Protein AF-A0AAV7G603-F1 (afdb_monomer_lite)

pLDDT: mean 79.42, std 12.42, range [39.72, 94.5]

Foldseek 3Di:
DADDDQPDAQQDDDPQWHKDFPVCVVVPQDPPGDPLVQQVLVQQLFTPQQFDPVQSVVSVVVQVLQVVLVHGPHPVVQLQQFDWAADPQQWIWTDHPVDTGITDRPPDDGDSGMGIDGCPSPGNRGGGHRDDDPDGHYDDVVVVCVSSVHDDVVVVPD

Structure (mmCIF, N/CA/C/O backbone):
data_AF-A0AAV7G603-F1
#
_entry.id   AF-A0AAV7G603-F1
#
loop_
_atom_site.group_PDB
_atom_site.id
_atom_site.type_symbol
_atom_site.label_atom_id
_atom_site.label_alt_id
_atom_site.label_comp_id
_atom_site.label_asym_id
_atom_site.label_entity_id
_atom_site.label_seq_id
_atom_site.pdbx_PDB_ins_code
_atom_site.Cartn_x
_atom_site.Cartn_y
_atom_site.Cartn_z
_atom_site.occupancy
_atom_site.B_iso_or_equiv
_atom_site.auth_seq_id
_atom_site.auth_comp_id
_atom_site.auth_asym_id
_atom_site.auth_atom_id
_atom_site.pdbx_PDB_model_num
ATOM 1 N N . MET A 1 1 ? -1.518 -10.638 -15.901 1.00 88.00 1 MET A N 1
ATOM 2 C CA . MET A 1 1 ? -0.239 -10.475 -15.167 1.00 88.00 1 MET A CA 1
ATOM 3 C C . MET A 1 1 ? 0.905 -10.755 -16.135 1.00 88.00 1 MET A C 1
ATOM 5 O O . MET A 1 1 ? 0.761 -11.657 -16.948 1.00 88.00 1 MET A O 1
ATOM 9 N N . LYS A 1 2 ? 1.995 -9.983 -16.088 1.00 91.94 2 LYS A N 1
ATOM 10 C CA . LYS A 1 2 ? 3.155 -10.075 -16.989 1.00 91.94 2 LYS A CA 1
ATOM 11 C C . LYS A 1 2 ? 4.444 -10.246 -16.178 1.00 91.94 2 LYS A C 1
ATOM 13 O O . LYS A 1 2 ? 4.621 -9.590 -15.153 1.00 91.94 2 LYS A O 1
ATOM 18 N N . VAL A 1 3 ? 5.330 -11.125 -16.643 1.00 91.06 3 VAL A N 1
ATOM 19 C CA . VAL A 1 3 ? 6.651 -11.370 -16.039 1.00 91.06 3 VAL A CA 1
ATOM 20 C C . VAL A 1 3 ? 7.636 -10.285 -16.507 1.00 91.06 3 VAL A C 1
ATOM 22 O O . VAL A 1 3 ? 7.655 -9.991 -17.706 1.00 91.06 3 VAL A O 1
ATOM 25 N N . PRO A 1 4 ? 8.418 -9.664 -15.604 1.00 90.69 4 PRO A N 1
ATOM 26 C CA . PRO A 1 4 ? 9.408 -8.655 -15.972 1.00 90.69 4 PRO A CA 1
ATOM 27 C C . PRO A 1 4 ? 10.635 -9.264 -16.661 1.00 90.69 4 PRO A C 1
ATOM 29 O O . PRO A 1 4 ? 10.998 -10.418 -16.425 1.00 90.69 4 PRO A O 1
ATOM 32 N N . ALA A 1 5 ? 11.318 -8.467 -17.480 1.00 88.75 5 ALA A N 1
ATOM 33 C CA . ALA A 1 5 ? 12.645 -8.799 -17.983 1.00 88.75 5 ALA A CA 1
ATOM 34 C C . ALA A 1 5 ? 13.704 -8.658 -16.875 1.00 88.75 5 ALA A C 1
ATOM 36 O O . ALA A 1 5 ? 13.524 -7.937 -15.896 1.00 88.75 5 ALA A O 1
ATOM 37 N N . ARG A 1 6 ? 14.871 -9.296 -17.042 1.00 83.44 6 ARG A N 1
ATOM 38 C CA . ARG A 1 6 ? 15.975 -9.219 -16.057 1.00 83.44 6 ARG A CA 1
ATOM 39 C C . ARG A 1 6 ? 16.476 -7.790 -15.804 1.00 83.44 6 ARG A C 1
ATOM 41 O O . ARG A 1 6 ? 17.010 -7.497 -14.736 1.00 83.44 6 ARG A O 1
ATOM 48 N N . THR A 1 7 ? 16.343 -6.912 -16.791 1.00 85.38 7 THR A N 1
ATOM 49 C CA . THR A 1 7 ? 16.759 -5.505 -16.721 1.00 85.38 7 THR A CA 1
ATOM 50 C C . THR A 1 7 ? 15.719 -4.603 -16.071 1.00 85.38 7 THR A C 1
ATOM 52 O O . THR A 1 7 ? 16.051 -3.478 -15.698 1.00 85.38 7 THR A O 1
ATOM 55 N N . ASP A 1 8 ? 14.489 -5.084 -15.906 1.00 86.38 8 ASP A N 1
ATOM 56 C CA . ASP A 1 8 ? 13.393 -4.281 -15.390 1.00 86.38 8 ASP A CA 1
ATOM 57 C C . ASP A 1 8 ? 13.587 -3.952 -13.907 1.00 86.38 8 ASP A C 1
ATOM 59 O O . ASP A 1 8 ? 14.384 -4.553 -13.172 1.00 86.38 8 ASP A O 1
ATOM 63 N N . ARG A 1 9 ? 12.855 -2.936 -13.455 1.00 82.81 9 ARG A N 1
ATOM 64 C CA . ARG A 1 9 ? 12.883 -2.456 -12.075 1.00 82.81 9 ARG A CA 1
ATOM 65 C C . ARG A 1 9 ? 11.462 -2.269 -11.577 1.00 82.81 9 ARG A C 1
ATOM 67 O O . ARG A 1 9 ? 10.610 -1.740 -12.287 1.00 82.81 9 ARG A O 1
ATOM 74 N N . ALA A 1 10 ? 11.230 -2.644 -10.323 1.00 84.00 10 ALA A N 1
ATOM 75 C CA . ALA A 1 10 ? 9.895 -2.604 -9.742 1.00 84.00 10 ALA A CA 1
ATOM 76 C C . ALA A 1 10 ? 9.314 -1.178 -9.616 1.00 84.00 10 ALA A C 1
ATOM 78 O O . ALA A 1 10 ? 8.096 -1.026 -9.606 1.00 84.00 10 ALA A O 1
ATOM 79 N N . CYS A 1 11 ? 10.152 -0.134 -9.565 1.00 81.44 11 CYS A N 1
ATOM 80 C CA . CYS A 1 11 ? 9.714 1.270 -9.572 1.00 81.44 11 CYS A CA 1
ATOM 81 C C . CYS A 1 11 ? 9.192 1.793 -10.900 1.00 81.44 11 CYS A C 1
ATOM 83 O O . CYS A 1 11 ? 8.534 2.834 -10.916 1.00 81.44 11 CYS A O 1
ATOM 85 N N . PHE A 1 12 ? 9.529 1.121 -11.995 1.00 84.81 12 PHE A N 1
ATOM 86 C CA . PHE A 1 12 ? 9.246 1.592 -13.340 1.00 84.81 12 PHE A CA 1
ATOM 87 C C . PHE A 1 12 ? 8.382 0.557 -14.060 1.00 84.81 12 PHE A C 1
ATOM 89 O O . PHE A 1 12 ? 8.875 -0.128 -14.959 1.00 84.81 12 PHE A O 1
ATOM 96 N N . PRO A 1 13 ? 7.110 0.379 -13.652 1.00 88.44 13 PRO A N 1
ATOM 97 C CA . PRO A 1 13 ? 6.210 -0.435 -14.442 1.00 88.44 13 PRO A CA 1
ATOM 98 C C . PRO A 1 13 ? 5.931 0.224 -15.801 1.00 88.44 13 PRO A C 1
ATOM 100 O O . PRO A 1 13 ? 6.002 1.453 -15.923 1.00 88.44 13 PRO A O 1
ATOM 103 N N . PRO A 1 14 ? 5.612 -0.579 -16.831 1.00 90.62 14 PRO A N 1
ATOM 104 C CA . PRO A 1 14 ? 5.071 -0.067 -18.082 1.00 90.62 14 PRO A CA 1
ATOM 105 C C . PRO A 1 14 ? 3.784 0.748 -17.849 1.00 90.62 14 PRO A C 1
ATOM 107 O O . PRO A 1 14 ? 3.071 0.473 -16.882 1.00 90.62 14 PRO A O 1
ATOM 110 N N . PRO A 1 15 ? 3.440 1.695 -18.742 1.00 91.25 15 PRO A N 1
ATOM 111 C CA . PRO A 1 15 ? 2.187 2.446 -18.648 1.00 91.25 15 PRO A CA 1
ATOM 112 C C . PRO A 1 15 ? 0.965 1.524 -18.570 1.00 91.25 15 PRO A C 1
ATOM 114 O O . PRO A 1 15 ? 0.889 0.544 -19.316 1.00 91.25 15 PRO A O 1
ATOM 117 N N . GLY A 1 16 ? 0.019 1.827 -17.680 1.00 93.19 16 GLY A N 1
ATOM 118 C CA . GLY A 1 16 ? -1.170 1.004 -17.440 1.00 93.19 16 GLY A CA 1
ATOM 119 C C . GLY A 1 16 ? -0.928 -0.213 -16.544 1.00 93.19 16 GLY A C 1
ATOM 120 O O . GLY A 1 16 ? -1.821 -1.049 -16.400 1.00 93.19 16 GLY A O 1
ATOM 121 N N . TYR A 1 17 ? 0.256 -0.341 -15.936 1.00 93.12 17 TYR A N 1
ATOM 122 C CA . TYR A 1 17 ? 0.587 -1.435 -15.024 1.00 93.12 17 TYR A CA 1
ATOM 123 C C . TYR A 1 17 ? 1.037 -0.928 -13.654 1.00 93.12 17 TYR A C 1
ATOM 125 O O . TYR A 1 17 ? 1.670 0.115 -13.510 1.00 93.12 17 TYR A O 1
ATOM 133 N N . VAL A 1 18 ? 0.775 -1.744 -12.637 1.00 92.44 18 VAL A N 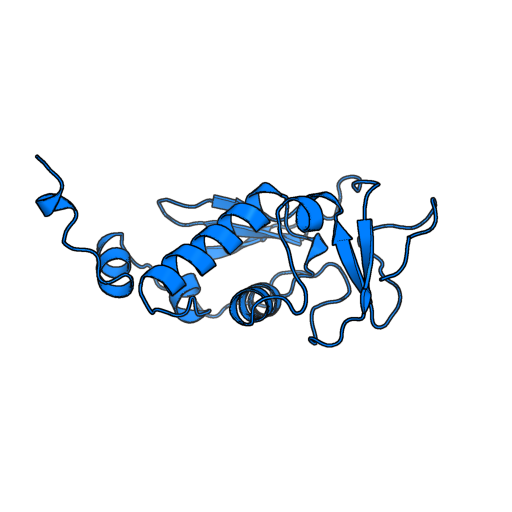1
ATOM 134 C CA . VAL A 1 18 ? 1.384 -1.644 -11.310 1.00 92.44 18 VAL A CA 1
ATOM 135 C C . VAL A 1 18 ? 2.310 -2.823 -11.066 1.00 92.44 18 VAL A C 1
ATOM 137 O O . VAL A 1 18 ? 2.096 -3.934 -11.561 1.00 92.44 18 VAL A O 1
ATOM 140 N N . THR A 1 19 ? 3.337 -2.592 -10.257 1.00 91.75 19 THR A N 1
ATOM 141 C CA . THR A 1 19 ? 4.230 -3.660 -9.813 1.00 91.75 19 THR A CA 1
ATOM 142 C C . THR A 1 19 ? 3.704 -4.326 -8.546 1.00 91.75 19 THR A C 1
ATOM 144 O O . THR A 1 19 ? 3.338 -3.648 -7.584 1.00 91.75 19 THR A O 1
ATOM 147 N N . VAL A 1 20 ? 3.745 -5.660 -8.512 1.00 90.88 20 VAL A N 1
ATOM 148 C CA . VAL A 1 20 ? 3.402 -6.473 -7.340 1.00 90.88 20 VAL A CA 1
ATOM 149 C C . VAL A 1 20 ? 4.501 -7.482 -7.062 1.00 90.88 20 VAL A C 1
ATOM 151 O O . VAL A 1 20 ? 4.932 -8.202 -7.957 1.00 90.88 20 VAL A O 1
ATOM 154 N N . TYR A 1 21 ? 4.959 -7.560 -5.815 1.00 89.12 21 TYR A N 1
ATOM 155 C CA . TYR A 1 21 ? 5.976 -8.534 -5.437 1.00 89.12 21 TYR A CA 1
ATOM 156 C C . TYR A 1 21 ? 5.399 -9.938 -5.271 1.00 89.12 21 TYR A C 1
ATOM 158 O O . TYR A 1 21 ? 4.312 -10.115 -4.717 1.00 89.12 21 TYR A O 1
ATOM 166 N N . GLU A 1 22 ? 6.187 -10.946 -5.643 1.00 89.19 22 GLU A N 1
ATOM 167 C CA . GLU A 1 22 ? 5.838 -12.359 -5.474 1.00 89.19 22 GLU A CA 1
ATOM 168 C C . GLU A 1 22 ? 5.456 -12.684 -4.023 1.00 89.19 22 GLU A C 1
ATOM 170 O O . GLU A 1 22 ? 4.454 -13.352 -3.774 1.00 89.19 22 GLU A O 1
ATOM 175 N N . PHE A 1 23 ? 6.204 -12.152 -3.048 1.00 85.44 23 PHE A N 1
ATOM 176 C CA . PHE A 1 23 ? 5.911 -12.383 -1.633 1.00 85.44 23 PHE A CA 1
ATOM 177 C C . PHE A 1 23 ? 4.516 -11.878 -1.238 1.00 85.44 23 PHE A C 1
ATOM 179 O O . PHE A 1 23 ? 3.896 -12.464 -0.360 1.00 85.44 23 PHE A O 1
ATOM 186 N N . SER A 1 24 ? 4.011 -10.807 -1.865 1.00 86.06 24 SER A N 1
ATOM 187 C CA . SER A 1 24 ? 2.683 -10.263 -1.546 1.00 86.06 24 SER A CA 1
ATOM 188 C C . SER A 1 24 ? 1.594 -11.215 -2.034 1.00 86.06 24 SER A C 1
ATOM 190 O O . SER A 1 24 ? 0.635 -11.473 -1.316 1.00 86.06 24 SER A O 1
ATOM 192 N N . LEU A 1 25 ? 1.784 -11.808 -3.216 1.00 87.88 25 LEU A N 1
ATOM 193 C CA . LEU A 1 25 ? 0.880 -12.820 -3.771 1.00 87.88 25 LEU A CA 1
ATOM 194 C C . LEU A 1 25 ? 0.869 -14.094 -2.918 1.00 87.88 25 LEU A C 1
ATOM 196 O O . LEU A 1 25 ? -0.203 -14.616 -2.597 1.00 87.88 25 LEU A O 1
ATOM 200 N N . ARG A 1 26 ? 2.061 -14.561 -2.512 1.00 87.00 26 ARG A N 1
ATOM 201 C CA . ARG A 1 26 ? 2.228 -15.715 -1.613 1.00 87.00 26 ARG A CA 1
ATOM 202 C C . ARG A 1 26 ? 1.611 -15.463 -0.237 1.00 87.00 26 ARG A C 1
ATOM 204 O O . ARG A 1 26 ? 1.005 -16.368 0.319 1.00 87.00 26 ARG A O 1
ATOM 211 N N . ALA A 1 27 ? 1.700 -14.233 0.269 1.00 82.62 27 ALA A N 1
ATOM 212 C CA . ALA A 1 27 ? 1.069 -13.809 1.518 1.00 82.62 27 ALA A CA 1
ATOM 213 C C . ALA A 1 27 ? -0.456 -13.617 1.412 1.00 82.62 27 ALA A C 1
ATOM 215 O O . ALA A 1 27 ? -1.088 -13.231 2.390 1.00 82.62 27 ALA A O 1
ATOM 216 N N . GLY A 1 28 ? -1.061 -13.877 0.248 1.00 84.62 28 GLY A N 1
ATOM 217 C CA . GLY A 1 28 ? -2.512 -13.857 0.097 1.00 84.62 28 GLY A CA 1
ATOM 218 C C . GLY A 1 28 ? -3.084 -12.584 -0.518 1.00 84.62 28 GLY A C 1
ATOM 219 O O . GLY A 1 28 ? -4.303 -12.463 -0.555 1.00 84.62 28 GLY A O 1
ATOM 220 N N . LEU A 1 29 ? -2.271 -11.660 -1.046 1.00 87.06 29 LEU A N 1
ATOM 221 C CA . LEU A 1 29 ? -2.804 -10.547 -1.837 1.00 87.06 29 LEU A CA 1
ATOM 222 C C . LEU A 1 29 ? -3.605 -11.107 -3.024 1.00 87.06 29 LEU A C 1
ATOM 224 O O . LEU A 1 29 ? -3.126 -11.979 -3.761 1.00 87.06 29 LEU A O 1
ATOM 228 N N . ARG A 1 30 ? -4.838 -10.628 -3.185 1.00 88.25 30 ARG A N 1
ATOM 229 C CA . ARG A 1 30 ? -5.756 -11.002 -4.267 1.00 88.25 30 ARG A CA 1
ATOM 230 C C . ARG A 1 30 ? -6.152 -9.770 -5.071 1.00 88.25 30 ARG A C 1
ATOM 232 O O . ARG A 1 30 ? -5.989 -8.645 -4.604 1.00 88.25 30 ARG A O 1
ATOM 239 N N . PHE A 1 31 ? -6.631 -10.018 -6.287 1.00 89.19 31 PHE A N 1
ATOM 240 C CA . PHE A 1 31 ? -7.105 -8.989 -7.204 1.00 89.19 31 PHE A CA 1
ATOM 241 C C . PHE A 1 31 ? -8.604 -9.177 -7.483 1.00 89.19 31 PHE A C 1
ATOM 243 O O . PHE A 1 31 ? -9.022 -10.327 -7.641 1.00 89.19 31 PHE A O 1
ATOM 250 N N . PRO A 1 32 ? -9.388 -8.087 -7.574 1.00 90.50 32 PRO A N 1
ATOM 251 C CA . PRO A 1 32 ? -8.972 -6.705 -7.307 1.00 90.50 32 PRO A CA 1
ATOM 252 C C . PRO A 1 32 ? -8.531 -6.516 -5.838 1.00 90.50 32 PRO A C 1
ATOM 254 O O . PRO A 1 32 ? -8.991 -7.266 -4.972 1.00 90.50 32 PRO A O 1
ATOM 257 N N . PRO A 1 33 ? -7.604 -5.583 -5.538 1.00 91.06 33 PRO A N 1
ATOM 258 C CA . PRO A 1 33 ? -7.281 -5.245 -4.156 1.00 91.06 33 PRO A CA 1
ATOM 259 C C . PRO A 1 33 ? -8.543 -4.760 -3.429 1.00 91.06 33 PRO A C 1
ATOM 261 O O . PRO A 1 33 ? -9.478 -4.273 -4.066 1.00 91.06 33 PRO A O 1
ATOM 264 N N . SER A 1 34 ? -8.585 -4.877 -2.101 1.00 91.06 34 SER A N 1
ATOM 265 C CA . SER A 1 34 ? -9.714 -4.331 -1.343 1.00 91.06 34 SER A CA 1
ATOM 266 C C . SER A 1 34 ? -9.825 -2.817 -1.535 1.00 91.06 34 SER A C 1
ATOM 268 O O . SER A 1 34 ? -8.804 -2.136 -1.654 1.00 91.06 34 SER A O 1
ATOM 270 N N . SER A 1 35 ? -11.049 -2.282 -1.521 1.00 91.19 35 SER A N 1
ATOM 271 C CA . SER A 1 35 ? -11.294 -0.836 -1.619 1.00 91.19 35 SER A CA 1
ATOM 272 C C . SER A 1 35 ? -10.523 -0.062 -0.550 1.00 91.19 35 SER A C 1
ATOM 274 O O . SER A 1 35 ? -9.889 0.933 -0.862 1.00 91.19 35 SER A O 1
ATOM 276 N N . GLU A 1 36 ? -10.440 -0.590 0.672 1.00 92.12 36 GLU A N 1
ATOM 277 C CA . GLU A 1 36 ? -9.675 0.014 1.766 1.00 92.12 36 GLU A CA 1
ATOM 278 C C . GLU A 1 36 ? -8.175 0.064 1.454 1.00 92.12 36 GLU A C 1
ATOM 280 O O . GLU A 1 36 ? -7.509 1.049 1.754 1.00 92.12 36 GLU A O 1
ATOM 285 N N . LEU A 1 37 ? -7.617 -0.976 0.820 1.00 91.19 37 LEU A N 1
ATOM 286 C CA . LEU A 1 37 ? -6.209 -0.958 0.426 1.00 91.19 37 LEU A CA 1
ATOM 287 C C . LEU A 1 37 ? -5.973 0.069 -0.690 1.00 91.19 37 LEU A C 1
ATOM 289 O O . LEU A 1 37 ? -4.970 0.782 -0.656 1.00 91.19 37 LEU A O 1
ATOM 293 N N . ILE A 1 38 ? -6.894 0.167 -1.653 1.00 91.06 38 ILE A N 1
ATOM 294 C CA . ILE A 1 38 ? -6.844 1.169 -2.726 1.00 91.06 38 ILE A CA 1
ATOM 295 C C . ILE A 1 38 ? -6.901 2.582 -2.137 1.00 91.06 38 ILE A C 1
ATOM 297 O O . ILE A 1 38 ? -6.062 3.415 -2.486 1.00 91.06 38 ILE A O 1
ATOM 301 N N . ASP A 1 39 ? -7.816 2.833 -1.204 1.00 88.50 39 ASP A N 1
ATOM 302 C CA . ASP A 1 39 ? -7.976 4.125 -0.536 1.00 88.50 39 ASP A CA 1
ATOM 303 C C . ASP A 1 39 ? -6.718 4.506 0.244 1.00 88.50 39 ASP A C 1
ATOM 305 O O . ASP A 1 39 ? -6.242 5.635 0.137 1.00 88.50 39 ASP A O 1
ATOM 309 N N . ILE A 1 40 ? -6.114 3.560 0.969 1.00 87.06 40 ILE A N 1
ATOM 310 C CA . ILE A 1 40 ? -4.875 3.786 1.726 1.00 87.06 40 ILE A CA 1
ATOM 311 C C . ILE A 1 40 ? -3.710 4.130 0.802 1.00 87.06 40 ILE A C 1
ATOM 313 O O . ILE A 1 40 ? -2.975 5.083 1.067 1.00 87.06 40 ILE A O 1
ATOM 317 N N . LEU A 1 41 ? -3.528 3.374 -0.281 1.00 87.69 41 LEU A N 1
ATOM 318 C CA . LEU A 1 41 ? -2.470 3.631 -1.262 1.00 87.69 41 LEU A CA 1
ATOM 319 C C . LEU A 1 41 ? -2.670 4.986 -1.951 1.00 87.69 41 LEU A C 1
ATOM 321 O O . LEU A 1 41 ? -1.709 5.738 -2.127 1.00 87.69 41 LEU A O 1
ATOM 325 N N . THR A 1 42 ? -3.919 5.323 -2.274 1.00 86.25 42 THR A N 1
ATOM 326 C CA . THR A 1 42 ? -4.303 6.598 -2.893 1.00 86.25 42 THR A CA 1
ATOM 327 C C . THR A 1 42 ? -4.069 7.775 -1.952 1.00 86.25 42 THR A C 1
ATOM 329 O O . THR A 1 42 ? -3.452 8.761 -2.361 1.00 86.25 42 THR A O 1
ATOM 332 N N . LEU A 1 43 ? -4.485 7.648 -0.689 1.00 81.06 43 LEU A N 1
ATOM 333 C CA . LEU A 1 43 ? -4.252 8.620 0.380 1.00 81.06 43 LEU A CA 1
ATOM 334 C C . LEU A 1 43 ? -2.756 8.861 0.581 1.00 81.06 43 LEU A C 1
ATOM 336 O O . LEU A 1 43 ? -2.300 9.997 0.664 1.00 81.06 43 LEU A O 1
ATOM 340 N N . CYS A 1 44 ? -1.982 7.779 0.617 1.00 78.69 44 CYS A N 1
ATOM 341 C CA . CYS A 1 44 ? -0.537 7.849 0.746 1.00 78.69 44 CYS A CA 1
ATOM 342 C C . CYS A 1 44 ? 0.139 8.355 -0.540 1.00 78.69 44 CYS A C 1
ATOM 344 O O . CYS A 1 44 ? 1.304 8.717 -0.497 1.00 78.69 44 CYS A O 1
ATOM 346 N N . GLY A 1 45 ? -0.536 8.396 -1.691 1.00 80.88 45 GLY A N 1
ATOM 347 C CA . GLY A 1 45 ? 0.084 8.791 -2.958 1.00 80.88 45 GLY A CA 1
ATOM 348 C C . GLY A 1 45 ? 1.199 7.841 -3.409 1.00 80.88 45 GLY A C 1
ATOM 349 O O . GLY A 1 45 ? 2.162 8.277 -4.038 1.00 80.88 45 GLY A O 1
ATOM 350 N N . VAL A 1 46 ? 1.093 6.552 -3.076 1.00 83.56 46 VAL A N 1
ATOM 351 C CA . VAL A 1 46 ? 2.126 5.543 -3.360 1.00 83.56 46 VAL A CA 1
ATOM 352 C C . VAL A 1 46 ? 1.582 4.364 -4.128 1.00 83.56 46 VAL A C 1
ATOM 354 O O . VAL A 1 46 ? 0.412 4.003 -4.032 1.00 83.56 46 VAL A O 1
ATOM 357 N N . CYS A 1 47 ? 2.470 3.730 -4.882 1.00 86.56 47 CYS A N 1
ATOM 358 C CA . CYS A 1 47 ? 2.150 2.493 -5.567 1.00 86.56 47 CYS A CA 1
ATOM 359 C C . CYS A 1 47 ? 2.197 1.296 -4.604 1.00 86.56 47 CYS A C 1
ATOM 361 O O . CYS A 1 47 ? 2.891 1.299 -3.582 1.00 86.56 47 CYS A O 1
ATOM 363 N N . LEU A 1 48 ? 1.524 0.213 -4.989 1.00 88.50 48 LEU A N 1
ATOM 364 C CA . LEU A 1 48 ? 1.458 -1.032 -4.220 1.00 88.50 48 LEU A CA 1
ATOM 365 C C . LEU A 1 48 ? 2.850 -1.610 -3.889 1.00 88.50 48 LEU A C 1
ATOM 367 O O . LEU A 1 48 ? 3.086 -2.099 -2.784 1.00 88.50 48 LEU A O 1
ATOM 371 N N . SER A 1 49 ? 3.803 -1.510 -4.822 1.00 87.12 49 SER A N 1
ATOM 372 C CA . SER A 1 49 ? 5.173 -2.010 -4.626 1.00 87.12 49 SER A CA 1
ATOM 373 C C . SER A 1 49 ? 6.030 -1.168 -3.675 1.00 87.12 49 SER A C 1
ATOM 375 O O . SER A 1 49 ? 7.071 -1.643 -3.230 1.00 87.12 49 SER A O 1
ATOM 377 N N . GLN A 1 50 ? 5.613 0.042 -3.286 1.00 85.94 50 GLN A N 1
ATOM 378 C CA . GLN A 1 50 ? 6.336 0.802 -2.258 1.00 85.94 50 GLN A CA 1
ATOM 379 C C . GLN A 1 50 ? 6.198 0.173 -0.877 1.00 85.94 50 GLN A C 1
ATOM 381 O O . GLN A 1 50 ? 7.040 0.404 -0.008 1.00 85.94 50 GLN A O 1
ATOM 386 N N . PHE A 1 51 ? 5.179 -0.650 -0.642 1.00 84.75 51 PHE A N 1
ATOM 387 C CA . PHE A 1 51 ? 5.014 -1.276 0.657 1.00 84.75 51 PHE A CA 1
ATOM 388 C C . PHE A 1 51 ? 6.068 -2.369 0.863 1.00 84.75 51 PHE A C 1
ATOM 390 O O . PHE A 1 51 ? 6.323 -3.245 0.029 1.00 84.75 51 PHE A O 1
ATOM 397 N N . SER A 1 52 ? 6.726 -2.311 2.021 1.00 81.75 52 SER A N 1
ATOM 398 C CA . SER A 1 52 ? 7.513 -3.442 2.498 1.00 81.75 52 SER A CA 1
ATOM 399 C C . SER A 1 52 ? 6.576 -4.602 2.848 1.00 81.75 5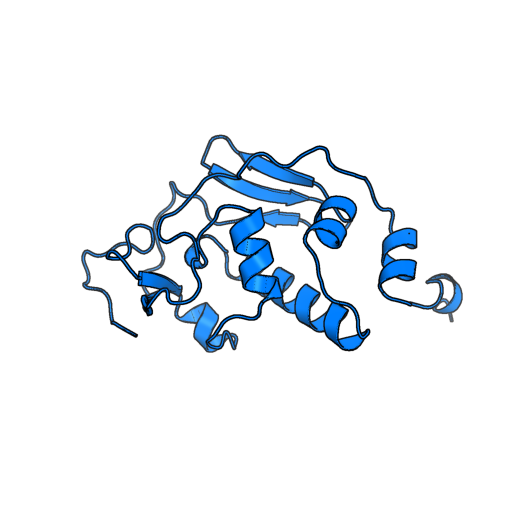2 SER A C 1
ATOM 401 O O . SER A 1 52 ? 5.387 -4.395 3.084 1.00 81.75 52 SER A O 1
ATOM 403 N N . TYR A 1 53 ? 7.106 -5.825 2.927 1.00 81.75 53 TYR A N 1
ATOM 404 C CA . TYR A 1 53 ? 6.323 -6.970 3.409 1.00 81.75 53 TYR A CA 1
ATOM 405 C C . TYR A 1 53 ? 5.680 -6.682 4.773 1.00 81.75 53 TYR A C 1
ATOM 407 O O . TYR A 1 53 ? 4.492 -6.929 4.970 1.00 81.75 53 TYR A O 1
ATOM 415 N N . ARG A 1 54 ? 6.452 -6.077 5.685 1.00 83.94 54 ARG A N 1
ATOM 416 C CA . ARG A 1 54 ? 5.976 -5.665 7.007 1.00 83.94 54 ARG A CA 1
ATOM 417 C C . ARG A 1 54 ? 4.852 -4.635 6.906 1.00 83.94 54 ARG A C 1
ATOM 419 O O . ARG A 1 54 ? 3.824 -4.816 7.543 1.00 83.94 54 ARG A O 1
ATOM 426 N N . ALA A 1 55 ? 5.028 -3.593 6.091 1.00 85.31 55 ALA A N 1
ATOM 427 C CA . ALA A 1 55 ? 4.006 -2.565 5.899 1.00 85.31 55 ALA A CA 1
ATOM 428 C C . ALA A 1 55 ? 2.703 -3.146 5.337 1.00 85.31 55 ALA A C 1
ATOM 430 O O . ALA A 1 55 ? 1.635 -2.883 5.878 1.00 85.31 55 ALA A O 1
ATOM 431 N N . MET A 1 56 ? 2.806 -3.990 4.306 1.00 86.56 56 MET A N 1
ATOM 432 C CA . MET A 1 56 ? 1.654 -4.657 3.703 1.00 86.56 56 MET A CA 1
ATOM 433 C C . MET A 1 56 ? 0.920 -5.543 4.711 1.00 86.56 56 MET A C 1
ATOM 435 O O . MET A 1 56 ? -0.295 -5.455 4.830 1.00 86.56 56 MET A O 1
ATOM 439 N N . SER A 1 57 ? 1.657 -6.356 5.472 1.00 85.81 57 SER A N 1
ATOM 440 C CA . SER A 1 57 ? 1.071 -7.274 6.456 1.00 85.81 57 SER A CA 1
ATOM 441 C C . SER A 1 57 ? 0.313 -6.525 7.552 1.00 85.81 57 SER A C 1
ATOM 443 O O . SER A 1 57 ? -0.785 -6.927 7.920 1.00 85.81 57 SER A O 1
ATOM 445 N N . ILE A 1 58 ? 0.867 -5.409 8.037 1.00 87.25 58 ILE A N 1
ATOM 446 C CA . ILE A 1 58 ? 0.206 -4.569 9.040 1.00 87.25 58 ILE A CA 1
ATOM 447 C C . ILE A 1 58 ? -1.077 -3.956 8.472 1.00 87.25 58 ILE A C 1
ATOM 449 O O . ILE A 1 58 ? -2.121 -4.032 9.111 1.00 87.25 58 ILE A O 1
ATOM 453 N N . VAL A 1 59 ? -1.014 -3.365 7.276 1.00 88.12 59 VAL A N 1
ATOM 454 C CA . VAL A 1 59 ? -2.174 -2.710 6.653 1.00 88.12 59 VAL A CA 1
ATOM 455 C C . VAL A 1 59 ? -3.288 -3.716 6.378 1.00 88.12 59 VAL A C 1
ATOM 457 O O . VAL A 1 59 ? -4.433 -3.467 6.740 1.00 88.12 59 VAL A O 1
ATOM 460 N N . MET A 1 60 ? -2.958 -4.887 5.831 1.00 88.75 60 MET A N 1
ATOM 461 C CA . MET A 1 60 ? -3.937 -5.957 5.635 1.00 88.75 60 MET A CA 1
ATOM 462 C C . MET A 1 60 ? -4.509 -6.465 6.961 1.00 88.75 60 MET A C 1
ATOM 464 O O . MET A 1 60 ? -5.714 -6.684 7.050 1.00 88.75 60 MET A O 1
ATOM 468 N N . GLY A 1 61 ? -3.678 -6.599 7.999 1.00 89.25 61 GLY A N 1
ATOM 469 C CA . GLY A 1 61 ? -4.126 -6.965 9.342 1.00 89.25 61 GLY A CA 1
ATOM 470 C C . GLY A 1 61 ? -5.124 -5.963 9.924 1.00 89.25 61 GLY A C 1
ATOM 471 O O . GLY A 1 61 ? -6.145 -6.371 10.467 1.00 89.25 61 GLY A O 1
ATOM 472 N N . LEU A 1 62 ? -4.885 -4.660 9.745 1.00 88.75 62 LEU A N 1
ATOM 473 C CA . LEU A 1 62 ? -5.831 -3.617 10.152 1.00 88.75 62 LEU A CA 1
ATOM 474 C C . LEU A 1 62 ? -7.139 -3.687 9.361 1.00 88.75 62 LEU A C 1
ATOM 476 O O . LEU A 1 62 ? -8.204 -3.599 9.959 1.00 88.75 62 LEU A O 1
ATOM 480 N N . ILE A 1 63 ? -7.079 -3.881 8.039 1.00 90.44 63 ILE A N 1
ATOM 481 C CA . ILE A 1 63 ? -8.284 -4.023 7.206 1.00 90.44 63 ILE A CA 1
ATOM 482 C C . ILE A 1 63 ? -9.127 -5.207 7.690 1.00 90.44 63 ILE A C 1
ATOM 484 O O . ILE A 1 63 ? -10.334 -5.070 7.874 1.00 90.44 63 ILE A O 1
ATOM 488 N N . VAL A 1 64 ? -8.498 -6.361 7.929 1.00 90.94 64 VAL A N 1
ATOM 489 C CA . VAL A 1 64 ? -9.188 -7.556 8.435 1.00 90.94 64 VAL A CA 1
ATOM 490 C C . VAL A 1 64 ? -9.770 -7.309 9.827 1.00 90.94 64 VAL A C 1
ATOM 492 O O . VAL A 1 64 ? -10.934 -7.627 10.044 1.00 90.94 64 VAL A O 1
ATOM 495 N N . LEU A 1 65 ? -9.009 -6.691 10.738 1.00 89.56 65 LEU A N 1
ATOM 496 C CA . LEU A 1 65 ? -9.473 -6.365 12.090 1.00 89.56 65 LEU A CA 1
ATOM 497 C C . LEU A 1 65 ? -10.698 -5.443 12.074 1.00 89.56 65 LEU A C 1
ATOM 499 O O . LEU A 1 65 ? -11.655 -5.682 12.799 1.00 89.56 65 LEU A O 1
ATOM 503 N N . PHE A 1 66 ? -10.687 -4.391 11.257 1.00 89.56 66 PHE A N 1
ATOM 504 C CA . PHE A 1 66 ? -11.818 -3.468 11.163 1.00 89.56 66 PHE A CA 1
ATOM 505 C C . PHE A 1 66 ? -13.053 -4.170 10.585 1.00 89.56 66 PHE A C 1
ATOM 507 O O . PHE A 1 66 ? -14.145 -4.055 11.148 1.00 89.56 66 PHE A O 1
ATOM 514 N N . ARG A 1 67 ? -12.872 -4.971 9.525 1.00 89.88 67 ARG A N 1
ATOM 515 C CA . ARG A 1 67 ? -13.953 -5.754 8.907 1.00 89.88 67 ARG A CA 1
ATOM 516 C C . ARG A 1 67 ? -14.581 -6.755 9.866 1.00 89.88 67 ARG A C 1
ATOM 518 O O . ARG A 1 67 ? -15.803 -6.854 9.898 1.00 89.88 67 ARG A O 1
ATOM 525 N N . ASP A 1 68 ? -13.767 -7.447 10.662 1.00 91.00 68 ASP A N 1
ATOM 526 C CA . ASP A 1 68 ? -14.227 -8.367 11.711 1.00 91.00 68 ASP A CA 1
ATOM 527 C C . ASP A 1 68 ? -15.173 -7.671 12.706 1.00 91.00 68 ASP A C 1
ATOM 529 O O . ASP A 1 68 ? -16.123 -8.269 13.203 1.00 91.00 68 ASP A O 1
ATOM 533 N N . ARG A 1 69 ? -14.988 -6.363 12.928 1.00 87.94 69 ARG A N 1
ATOM 534 C CA . ARG A 1 69 ? -15.841 -5.538 13.804 1.00 87.94 69 ARG A CA 1
ATOM 535 C C . ARG A 1 69 ? -16.984 -4.825 13.093 1.00 87.94 69 ARG A C 1
ATOM 537 O O . ARG A 1 69 ? -17.677 -4.010 13.706 1.00 87.94 69 ARG A O 1
ATOM 544 N N . GLY A 1 70 ? -17.202 -5.120 11.813 1.00 88.88 70 GLY A N 1
ATOM 545 C CA . GLY A 1 70 ? -18.221 -4.465 10.997 1.00 88.88 70 GLY A CA 1
ATOM 546 C C . GLY A 1 70 ? -17.934 -2.981 10.756 1.00 88.88 70 GLY A C 1
ATOM 547 O O . GLY A 1 70 ? -18.869 -2.196 10.598 1.00 88.88 70 GLY A O 1
ATOM 548 N N . VAL A 1 71 ? -16.658 -2.583 10.772 1.00 87.12 71 VAL A N 1
ATOM 549 C CA . VAL A 1 71 ? -16.198 -1.210 10.525 1.00 87.12 71 VAL A CA 1
ATOM 550 C C . VAL A 1 71 ? -15.310 -1.193 9.282 1.00 87.12 71 VAL A C 1
ATOM 552 O O . VAL A 1 71 ? -14.565 -2.131 9.017 1.00 87.12 71 VAL A O 1
ATOM 555 N N . VAL A 1 72 ? -15.374 -0.118 8.501 1.00 88.56 72 VAL A N 1
ATOM 556 C CA . VAL A 1 72 ? -14.485 0.084 7.349 1.00 88.56 72 VAL A CA 1
ATOM 557 C C . VAL A 1 72 ? -13.281 0.908 7.793 1.00 88.56 72 VAL A C 1
ATOM 559 O O . VAL A 1 72 ? -13.441 1.955 8.420 1.00 88.56 72 VAL A O 1
ATOM 562 N N . LEU A 1 73 ? -12.069 0.455 7.462 1.00 88.06 73 LEU A N 1
ATOM 563 C CA . LEU A 1 73 ? -10.853 1.230 7.703 1.00 88.06 73 LEU A CA 1
ATOM 564 C C . LEU A 1 73 ? -10.770 2.388 6.698 1.00 88.06 73 LEU A C 1
ATOM 566 O O . LEU A 1 73 ? -10.235 2.229 5.603 1.00 88.06 73 LEU A O 1
ATOM 570 N N . SER A 1 74 ? -11.316 3.546 7.068 1.00 83.69 74 SER A N 1
ATOM 571 C CA . SER A 1 74 ? -11.289 4.748 6.234 1.00 83.69 74 SER A CA 1
ATOM 572 C C . SER A 1 74 ? -10.001 5.560 6.415 1.00 83.69 74 SER A C 1
ATOM 574 O O . SER A 1 74 ? -9.261 5.414 7.396 1.00 83.69 74 SER A O 1
ATOM 576 N N . SER A 1 75 ? -9.749 6.475 5.478 1.00 76.44 75 SER A N 1
ATOM 577 C CA . SER A 1 75 ? -8.679 7.473 5.589 1.00 76.44 75 SER A CA 1
ATOM 578 C C . SER A 1 75 ? -8.823 8.354 6.834 1.00 76.44 75 SER A C 1
ATOM 580 O O . SER A 1 75 ? -7.819 8.700 7.452 1.00 76.44 75 SER A O 1
ATOM 582 N N . GLU A 1 76 ? -10.056 8.664 7.239 1.00 77.44 76 GLU A N 1
ATOM 583 C CA . GLU A 1 76 ? -10.367 9.399 8.466 1.00 77.44 76 GLU A CA 1
ATOM 584 C C . GLU A 1 76 ? -10.019 8.588 9.722 1.00 77.44 76 GLU A C 1
ATOM 586 O O . GLU A 1 76 ? -9.439 9.122 10.665 1.00 77.44 76 GLU A O 1
ATOM 591 N N . CYS A 1 77 ? -10.303 7.281 9.742 1.00 79.94 77 CYS A N 1
ATOM 592 C CA . CYS A 1 77 ? -9.862 6.419 10.839 1.00 79.94 77 CYS A CA 1
ATOM 593 C C . CYS A 1 77 ? -8.333 6.432 10.959 1.00 79.94 77 CYS A C 1
ATOM 595 O O . CYS A 1 77 ? -7.801 6.607 12.054 1.00 79.94 77 CYS A O 1
ATOM 597 N N . LEU A 1 78 ? -7.618 6.317 9.838 1.00 78.56 78 LEU A N 1
ATOM 598 C CA . LEU A 1 78 ? -6.155 6.346 9.830 1.00 78.56 78 LEU A CA 1
ATOM 599 C C . LEU A 1 78 ? -5.578 7.698 10.249 1.00 78.56 78 LEU A C 1
ATOM 601 O O . LEU A 1 78 ? -4.650 7.722 11.057 1.00 78.56 78 LEU A O 1
ATOM 605 N N . SER A 1 79 ? -6.117 8.809 9.738 1.00 75.62 79 SER A N 1
ATOM 606 C CA . SER A 1 79 ? -5.638 10.159 10.073 1.00 75.62 79 SER A CA 1
ATOM 607 C C . SER A 1 79 ? -5.803 10.483 11.550 1.00 75.62 79 SER A C 1
ATOM 609 O O . SER A 1 79 ? -5.025 11.258 12.102 1.00 75.62 79 SER A O 1
ATOM 611 N N . ARG A 1 80 ? -6.795 9.862 12.187 1.00 77.06 80 ARG A N 1
ATOM 612 C CA . ARG A 1 80 ? -6.980 9.925 13.623 1.00 77.06 80 ARG A CA 1
ATOM 613 C C . ARG A 1 80 ? -6.000 9.002 14.359 1.00 77.06 80 ARG A C 1
ATOM 615 O O . ARG A 1 80 ? -5.374 9.403 15.335 1.00 77.06 80 ARG A O 1
ATOM 622 N N . MET A 1 81 ? -5.813 7.766 13.900 1.00 78.31 81 MET A N 1
ATOM 623 C CA . MET A 1 81 ? -4.936 6.793 14.564 1.00 78.31 81 MET A CA 1
ATOM 624 C C . MET A 1 81 ? -3.473 7.233 14.656 1.00 78.31 81 MET A C 1
ATOM 626 O O . MET A 1 81 ? -2.761 6.783 15.553 1.00 78.31 81 MET A O 1
ATOM 630 N N . GLY A 1 82 ? -2.983 8.048 13.725 1.00 79.38 82 GLY A N 1
ATOM 631 C CA . GLY A 1 82 ? -1.580 8.430 13.701 1.00 79.38 82 GLY A CA 1
ATOM 632 C C . GLY A 1 82 ? -1.243 9.464 12.643 1.00 79.38 82 GLY A C 1
ATOM 633 O O . GLY A 1 82 ? -2.091 9.987 11.929 1.00 79.38 82 GLY A O 1
ATOM 634 N N . ARG A 1 83 ? 0.050 9.767 12.554 1.00 80.56 83 ARG A N 1
ATOM 635 C CA . ARG A 1 83 ? 0.589 10.745 11.613 1.00 80.56 83 ARG A CA 1
ATOM 636 C C . ARG A 1 83 ? 1.221 10.042 10.425 1.00 80.56 83 ARG A C 1
ATOM 638 O O . ARG A 1 83 ? 2.110 9.210 10.602 1.00 80.56 83 ARG A O 1
ATOM 645 N N . LEU A 1 84 ? 0.805 10.436 9.229 1.00 81.25 84 LEU A N 1
ATOM 646 C CA . LEU A 1 84 ? 1.470 10.103 7.974 1.00 81.25 84 LEU A CA 1
ATOM 647 C C . LEU A 1 84 ? 2.444 11.223 7.606 1.00 81.25 84 LEU A C 1
ATOM 649 O O . LEU A 1 84 ? 2.087 12.398 7.653 1.00 81.25 84 LEU A O 1
ATOM 653 N N . PHE A 1 85 ? 3.673 10.871 7.248 1.00 79.81 85 PHE A N 1
ATOM 654 C CA . PHE A 1 85 ? 4.679 11.826 6.785 1.00 79.81 85 PHE A CA 1
ATOM 655 C C . PHE A 1 85 ? 5.626 11.180 5.773 1.00 79.81 85 PHE A C 1
ATOM 657 O O . PHE A 1 85 ? 5.830 9.965 5.789 1.00 79.81 85 PHE A O 1
ATOM 664 N N . SER A 1 86 ? 6.212 11.997 4.896 1.00 79.50 86 SER A N 1
ATOM 665 C CA . SER A 1 86 ? 7.276 11.571 3.984 1.00 79.50 86 SER A CA 1
ATOM 666 C C . SER A 1 86 ? 8.634 12.002 4.525 1.00 79.50 86 SER A C 1
ATOM 668 O O . SER A 1 86 ? 8.786 13.146 4.950 1.00 79.50 86 SER A O 1
ATOM 670 N N . ASP A 1 87 ? 9.632 11.122 4.468 1.00 77.94 87 ASP A N 1
ATOM 671 C CA . ASP A 1 87 ? 11.027 11.525 4.654 1.00 77.94 87 ASP A CA 1
ATOM 672 C C . ASP A 1 87 ? 11.598 12.175 3.377 1.00 77.94 87 ASP A C 1
ATOM 674 O O . ASP A 1 87 ? 10.962 12.182 2.313 1.00 77.94 87 ASP A O 1
ATOM 678 N N . ALA A 1 88 ? 12.806 12.740 3.484 1.00 73.81 88 ALA A N 1
ATOM 679 C CA . ALA A 1 88 ? 13.497 13.400 2.373 1.00 73.81 88 ALA A CA 1
ATOM 680 C C . ALA A 1 88 ? 13.789 12.446 1.198 1.00 73.81 88 ALA A C 1
ATOM 682 O O . ALA A 1 88 ? 13.917 12.886 0.056 1.00 73.81 88 ALA A O 1
ATOM 683 N N . GLN A 1 89 ? 13.859 11.139 1.465 1.00 73.38 89 GLN A N 1
ATOM 684 C CA . GLN A 1 89 ? 14.066 10.093 0.466 1.00 73.38 89 GLN A CA 1
ATOM 685 C C . GLN A 1 89 ? 12.750 9.638 -0.186 1.00 73.38 89 GLN A C 1
ATOM 687 O O . GLN A 1 89 ? 12.780 8.810 -1.093 1.00 73.38 89 GLN A O 1
ATOM 692 N N . GLY A 1 90 ? 11.603 10.185 0.228 1.00 73.56 90 GLY A N 1
ATOM 693 C CA . GLY A 1 90 ? 10.289 9.828 -0.302 1.00 73.56 90 GLY A CA 1
ATOM 694 C C . GLY A 1 90 ? 9.686 8.577 0.337 1.00 73.56 90 GLY A C 1
ATOM 695 O O . GLY A 1 90 ? 8.738 8.018 -0.214 1.00 73.56 90 GLY A O 1
ATOM 696 N N . ARG A 1 91 ? 10.216 8.102 1.474 1.00 79.12 91 ARG A N 1
ATOM 697 C CA . ARG A 1 91 ? 9.560 7.034 2.234 1.00 79.12 91 ARG A CA 1
ATOM 698 C C . ARG A 1 91 ? 8.390 7.600 2.998 1.00 79.12 91 ARG A C 1
ATOM 700 O O . ARG A 1 91 ? 8.535 8.574 3.731 1.00 79.12 91 ARG A O 1
ATOM 707 N N . ILE A 1 92 ? 7.271 6.903 2.928 1.00 81.06 92 ILE A N 1
ATOM 708 C CA . ILE A 1 92 ? 6.102 7.220 3.726 1.00 81.06 92 ILE A CA 1
ATOM 709 C C . ILE A 1 92 ? 6.169 6.430 5.014 1.00 81.06 92 ILE A C 1
ATOM 711 O O . ILE A 1 92 ? 6.383 5.214 5.013 1.00 81.06 92 ILE A O 1
ATOM 715 N N . SER A 1 93 ? 6.004 7.149 6.113 1.00 83.50 93 SER A N 1
ATOM 716 C CA . SER A 1 93 ? 5.886 6.580 7.441 1.00 83.50 93 SER A CA 1
ATOM 717 C C . SER A 1 93 ? 4.517 6.913 8.014 1.00 83.50 93 SER A C 1
ATOM 719 O O . SER A 1 93 ? 4.089 8.063 7.964 1.00 83.50 93 SER A O 1
ATOM 721 N N . PHE A 1 94 ? 3.854 5.909 8.573 1.00 83.94 94 PHE A N 1
ATOM 722 C CA . PHE A 1 94 ? 2.720 6.079 9.471 1.00 83.94 94 PHE A CA 1
ATOM 723 C C . PHE A 1 94 ? 3.217 5.826 10.888 1.00 83.94 94 PHE A C 1
ATOM 725 O O . PHE A 1 94 ? 3.748 4.748 11.163 1.00 83.94 94 PHE A O 1
ATOM 732 N N . ARG A 1 95 ? 3.034 6.792 11.788 1.00 82.62 95 ARG A N 1
ATOM 733 C CA . ARG A 1 95 ? 3.423 6.661 13.193 1.00 82.62 95 ARG A CA 1
ATOM 734 C C . ARG A 1 95 ? 2.263 6.986 14.123 1.00 82.62 95 ARG A C 1
ATOM 736 O O . ARG A 1 95 ? 1.729 8.093 14.099 1.00 82.62 95 ARG A O 1
ATOM 743 N N . SER A 1 96 ? 1.946 6.043 14.998 1.00 78.38 96 SER A N 1
ATOM 744 C CA . SER A 1 96 ? 1.100 6.222 16.176 1.00 78.38 96 SER A CA 1
ATOM 745 C C . SER A 1 96 ? 1.840 5.768 17.436 1.00 78.38 96 SER A C 1
ATOM 747 O O . SER A 1 96 ? 2.997 5.352 17.369 1.00 78.38 96 SER A O 1
ATOM 749 N N . LYS A 1 97 ? 1.174 5.824 18.596 1.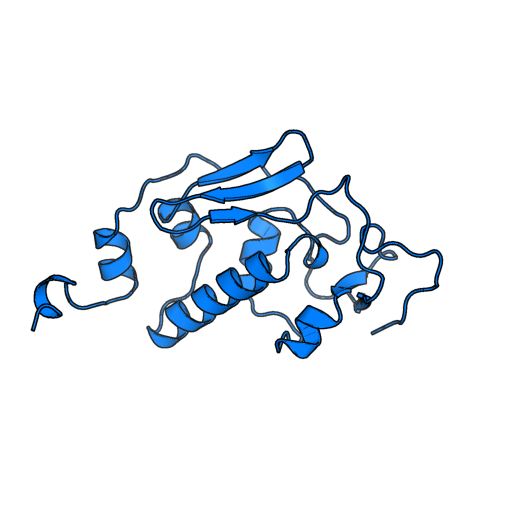00 75.31 97 LYS A N 1
ATOM 750 C CA . LYS A 1 97 ? 1.711 5.296 19.862 1.00 75.31 97 LYS A CA 1
ATOM 751 C C . LYS A 1 97 ? 2.034 3.795 19.789 1.00 75.31 97 LYS A C 1
ATOM 753 O O . LYS A 1 97 ? 2.959 3.344 20.454 1.00 75.31 97 LYS A O 1
ATOM 758 N N . TRP A 1 98 ? 1.292 3.039 18.980 1.00 74.88 98 TRP A N 1
ATOM 759 C CA . TRP A 1 98 ? 1.334 1.571 18.960 1.00 74.88 98 TRP A CA 1
ATOM 760 C C . TRP A 1 98 ? 1.749 0.995 17.600 1.00 74.88 98 TRP A C 1
ATOM 762 O O . TRP A 1 98 ? 1.890 -0.217 17.459 1.00 74.88 98 TRP A O 1
ATOM 772 N N . LEU A 1 99 ? 1.922 1.848 16.585 1.00 77.94 99 LEU A N 1
ATOM 773 C CA . LEU A 1 99 ? 2.147 1.429 15.208 1.00 77.94 99 LEU A CA 1
ATOM 774 C C . LEU A 1 99 ? 3.205 2.294 14.520 1.00 77.94 99 LEU A C 1
ATOM 776 O O . LEU A 1 99 ? 3.062 3.511 14.438 1.00 77.94 99 LEU A O 1
ATOM 780 N N . ASP A 1 100 ? 4.235 1.650 13.972 1.00 82.50 100 ASP A N 1
ATOM 781 C CA . ASP A 1 100 ? 5.201 2.267 13.055 1.00 82.50 100 ASP A CA 1
ATOM 782 C C . ASP A 1 100 ? 5.220 1.450 11.757 1.00 82.50 100 ASP A C 1
ATOM 784 O O . ASP A 1 100 ? 5.667 0.296 11.727 1.00 82.50 100 ASP A O 1
ATOM 788 N N . ILE A 1 101 ? 4.679 2.035 10.689 1.00 85.00 101 ILE A N 1
ATOM 789 C CA . ILE A 1 101 ? 4.719 1.479 9.336 1.00 85.00 101 ILE A CA 1
ATOM 790 C C . ILE A 1 101 ? 5.626 2.364 8.499 1.00 85.00 101 ILE A C 1
ATOM 792 O O . ILE A 1 101 ? 5.474 3.580 8.494 1.00 85.00 101 ILE A O 1
ATOM 796 N N . ARG A 1 102 ? 6.512 1.746 7.715 1.00 84.62 102 ARG A N 1
ATOM 797 C CA . ARG A 1 102 ? 7.362 2.452 6.756 1.00 84.62 102 ARG A CA 1
ATOM 798 C C . ARG A 1 102 ? 7.385 1.749 5.405 1.00 84.62 102 ARG A C 1
ATOM 800 O O . ARG A 1 102 ? 7.560 0.524 5.330 1.00 84.62 102 ARG A O 1
ATOM 807 N N . THR A 1 103 ? 7.238 2.526 4.336 1.00 84.38 103 THR A N 1
ATOM 808 C CA . THR A 1 103 ? 7.445 2.049 2.965 1.00 84.38 103 THR A CA 1
ATOM 809 C C . THR A 1 103 ? 8.924 1.767 2.702 1.00 84.38 103 THR A C 1
ATOM 811 O O . THR A 1 103 ? 9.817 2.143 3.464 1.00 84.38 103 THR A O 1
ATOM 814 N N . ARG A 1 104 ? 9.205 1.070 1.605 1.00 80.88 104 ARG A N 1
ATOM 815 C CA . ARG A 1 104 ? 10.568 0.848 1.129 1.00 80.88 104 ARG A CA 1
ATOM 816 C C . ARG A 1 104 ? 11.238 2.175 0.786 1.00 80.88 104 ARG A C 1
ATOM 818 O O . ARG A 1 104 ? 10.578 3.151 0.440 1.00 80.88 104 ARG A O 1
ATOM 825 N N . ASP A 1 105 ? 12.561 2.169 0.892 1.00 74.44 105 ASP A N 1
ATOM 826 C CA . ASP A 1 105 ? 13.424 3.249 0.431 1.00 74.44 105 ASP A CA 1
ATOM 827 C C . ASP A 1 105 ? 13.466 3.288 -1.101 1.00 74.44 105 ASP A C 1
ATOM 829 O O . ASP A 1 105 ? 13.947 2.316 -1.686 1.00 74.44 105 ASP A O 1
ATOM 833 N N . PRO A 1 106 ? 13.028 4.379 -1.754 1.00 67.69 106 PRO A N 1
ATOM 834 C CA . PRO A 1 106 ? 13.166 4.544 -3.202 1.00 67.69 106 PRO A CA 1
ATOM 835 C C . PRO A 1 106 ? 14.614 4.495 -3.701 1.00 67.69 106 PRO A C 1
ATOM 837 O O . PRO A 1 106 ? 14.841 4.207 -4.872 1.00 67.69 106 PRO A O 1
ATOM 840 N N . SER A 1 107 ? 15.596 4.751 -2.830 1.00 64.94 107 SER A N 1
ATOM 841 C CA . SER A 1 107 ? 17.021 4.751 -3.176 1.00 64.94 107 SER A CA 1
ATOM 842 C C . SER A 1 107 ? 17.726 3.401 -3.006 1.00 64.94 107 SER A C 1
ATOM 844 O O . SER A 1 107 ? 18.833 3.233 -3.519 1.00 64.94 107 SER A O 1
ATOM 846 N N . LYS A 1 108 ? 17.128 2.420 -2.309 1.00 64.12 108 LYS A N 1
ATOM 847 C CA . LYS A 1 108 ? 17.786 1.127 -2.045 1.00 64.12 108 LYS A CA 1
ATOM 848 C C . LYS A 1 108 ? 17.279 0.031 -2.970 1.00 64.12 108 LYS A C 1
ATOM 850 O O . LYS A 1 108 ? 16.081 -0.113 -3.190 1.00 64.12 108 LYS A O 1
ATOM 855 N N . GLY A 1 109 ? 18.247 -0.743 -3.464 1.00 59.25 109 GLY A N 1
ATOM 856 C CA . GLY A 1 109 ? 18.103 -1.832 -4.424 1.00 59.25 109 GLY A CA 1
ATOM 857 C C . GLY A 1 109 ? 16.868 -2.716 -4.234 1.00 59.25 109 GLY A C 1
ATOM 858 O O . GLY A 1 109 ? 16.406 -3.003 -3.130 1.00 59.25 109 GLY A O 1
ATOM 859 N N . TRP A 1 110 ? 16.344 -3.132 -5.379 1.00 64.88 110 TRP A N 1
ATOM 860 C CA . TRP A 1 110 ? 15.007 -3.668 -5.576 1.00 64.88 110 TRP A CA 1
ATOM 861 C C . TRP A 1 110 ? 15.013 -5.191 -5.478 1.00 64.88 110 TRP A C 1
ATOM 863 O O . TRP A 1 110 ? 15.957 -5.838 -5.922 1.00 64.88 110 TRP A O 1
ATOM 873 N N . ILE A 1 111 ? 13.945 -5.776 -4.935 1.00 64.31 111 ILE A N 1
ATOM 874 C CA . ILE A 1 111 ? 13.782 -7.236 -4.934 1.00 64.31 111 ILE A CA 1
ATOM 875 C C . ILE A 1 111 ? 13.483 -7.698 -6.365 1.00 64.31 111 ILE A C 1
ATOM 877 O O . ILE A 1 111 ? 12.619 -7.125 -7.026 1.00 64.31 111 ILE A O 1
ATOM 881 N N . SE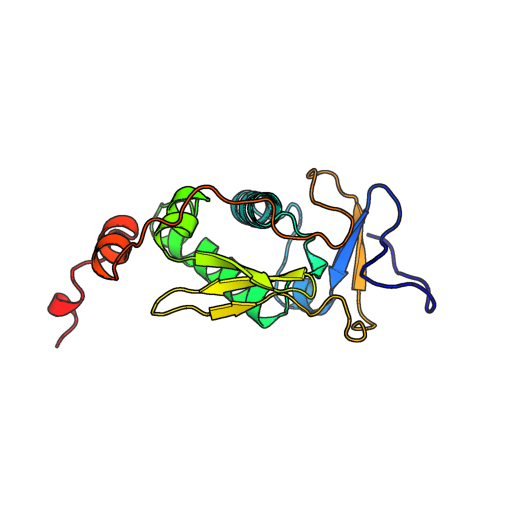R A 1 112 ? 14.177 -8.743 -6.820 1.00 65.50 112 SER A N 1
ATOM 882 C CA . SER A 1 112 ? 14.107 -9.298 -8.182 1.00 65.50 112 SER A CA 1
ATOM 883 C C . SER A 1 112 ? 12.802 -10.029 -8.515 1.00 65.50 112 SER A C 1
ATOM 885 O O . SER A 1 112 ? 12.552 -10.327 -9.678 1.00 65.50 112 SER A O 1
ATOM 887 N N . ASN A 1 113 ? 11.961 -10.312 -7.519 1.00 87.81 113 ASN A N 1
ATOM 888 C CA . ASN A 1 113 ? 10.794 -11.176 -7.680 1.00 87.81 113 ASN A CA 1
ATOM 889 C C . ASN A 1 113 ? 9.500 -10.359 -7.644 1.00 87.81 113 ASN A C 1
ATOM 891 O O . ASN A 1 113 ? 8.867 -10.192 -6.594 1.00 87.81 113 ASN A O 1
ATOM 895 N N . PHE A 1 114 ? 9.118 -9.832 -8.802 1.00 90.94 114 PHE A N 1
ATOM 896 C CA . PHE A 1 114 ? 7.892 -9.067 -8.990 1.00 90.94 114 PHE A CA 1
ATOM 897 C C . PHE A 1 114 ? 7.208 -9.410 -10.313 1.00 90.94 114 PHE A C 1
ATOM 899 O O . PHE A 1 114 ? 7.788 -10.047 -11.185 1.00 90.94 114 PHE A O 1
ATOM 906 N N . PHE A 1 115 ? 5.962 -8.969 -10.444 1.00 93.69 115 PHE A N 1
ATOM 907 C CA . PHE A 1 115 ? 5.139 -9.091 -11.636 1.00 93.69 115 PHE A CA 1
ATOM 908 C C . PHE A 1 115 ? 4.476 -7.754 -11.945 1.00 93.69 115 PHE A C 1
ATOM 910 O O . PHE A 1 115 ? 4.206 -6.961 -11.039 1.00 93.69 115 PHE A O 1
ATOM 917 N N . TYR A 1 116 ? 4.162 -7.534 -13.216 1.00 93.62 116 TYR A N 1
ATOM 918 C CA . TYR A 1 116 ? 3.309 -6.436 -13.643 1.00 93.62 116 TYR A CA 1
ATOM 919 C C . TYR A 1 116 ? 1.854 -6.894 -13.699 1.00 93.62 116 TYR A C 1
ATOM 921 O O . TYR A 1 116 ? 1.528 -7.940 -14.271 1.00 93.62 116 TYR A O 1
ATOM 929 N N . VAL A 1 117 ? 0.965 -6.106 -13.111 1.00 94.06 117 VAL A N 1
ATOM 930 C CA . VAL A 1 117 ? -0.481 -6.342 -13.124 1.00 94.06 117 VAL A CA 1
ATOM 931 C C . VAL A 1 117 ? -1.158 -5.120 -13.718 1.00 94.06 117 VAL A C 1
ATOM 933 O O . VAL A 1 117 ? -0.709 -4.004 -13.476 1.00 94.06 117 VAL A O 1
ATOM 936 N N . GLN A 1 118 ? -2.179 -5.337 -14.540 1.00 94.50 118 GLN A N 1
ATOM 937 C CA . GLN A 1 118 ? -2.890 -4.247 -15.194 1.00 94.50 118 GLN A CA 1
ATOM 938 C C . GLN A 1 118 ? -3.574 -3.362 -14.148 1.00 94.50 118 GLN A C 1
ATOM 940 O O . GLN A 1 118 ? -4.106 -3.863 -13.158 1.00 94.50 118 GLN A O 1
ATOM 945 N N . ASN A 1 119 ? -3.470 -2.049 -14.328 1.00 92.06 119 ASN A N 1
ATOM 946 C CA . ASN A 1 119 ? -3.896 -1.056 -13.354 1.00 92.06 119 ASN A CA 1
ATOM 947 C C . ASN A 1 119 ? -5.321 -0.566 -13.632 1.00 92.06 119 ASN A C 1
ATOM 949 O O . ASN A 1 119 ? -5.547 0.613 -13.895 1.00 92.06 119 ASN A O 1
ATOM 953 N N . ASP A 1 120 ? -6.292 -1.467 -13.529 1.00 91.06 120 ASP A N 1
ATOM 954 C CA . ASP A 1 120 ? -7.707 -1.130 -13.738 1.00 91.06 120 ASP A CA 1
ATOM 955 C C . ASP A 1 120 ? -8.329 -0.394 -12.528 1.00 91.06 120 ASP A C 1
ATOM 957 O O . ASP A 1 120 ? -9.516 -0.080 -12.521 1.00 91.06 120 ASP A O 1
ATOM 961 N N . TRP A 1 121 ? -7.530 -0.116 -11.488 1.00 89.31 121 TRP A N 1
ATOM 962 C CA . TRP A 1 121 ? -7.973 0.432 -10.196 1.00 89.31 121 TRP A CA 1
ATOM 963 C C . TRP A 1 121 ? -7.539 1.880 -9.951 1.00 89.31 121 TRP A C 1
ATOM 965 O O . TRP A 1 121 ? -7.765 2.406 -8.865 1.00 89.31 121 TRP A O 1
ATOM 975 N N . GLY A 1 122 ? -6.867 2.515 -10.915 1.00 86.62 122 GLY A N 1
ATOM 976 C CA . GLY A 1 122 ? -6.399 3.898 -10.775 1.00 86.62 122 GLY A CA 1
ATOM 977 C C . GLY A 1 122 ? -5.319 4.097 -9.704 1.00 86.62 122 GLY A C 1
ATOM 978 O O . GLY A 1 122 ? -5.139 5.211 -9.208 1.00 86.62 122 GLY A O 1
ATOM 979 N N . LEU A 1 123 ? -4.585 3.041 -9.333 1.00 88.00 123 LEU A N 1
ATOM 980 C CA . LEU A 1 123 ? -3.472 3.152 -8.391 1.00 88.00 123 LEU A CA 1
ATOM 981 C C . LEU A 1 1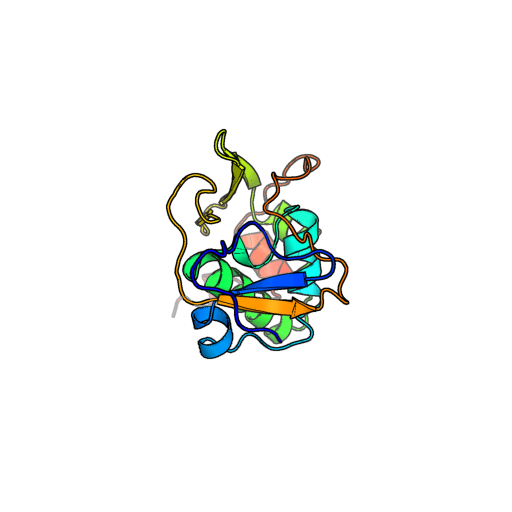23 ? -2.330 3.972 -8.996 1.00 88.00 123 LEU A C 1
ATOM 983 O O . LEU A 1 123 ? -2.166 4.049 -10.213 1.00 88.00 123 LEU A O 1
ATOM 987 N N . GLN A 1 124 ? -1.484 4.544 -8.141 1.00 85.69 124 GLN A N 1
ATOM 988 C CA . GLN A 1 124 ? -0.238 5.143 -8.609 1.00 85.69 124 GLN A CA 1
ATOM 989 C C . GLN A 1 124 ? 0.635 4.066 -9.263 1.00 85.69 124 GLN A C 1
ATOM 991 O O . GLN A 1 124 ? 0.950 3.050 -8.644 1.00 85.69 124 GLN A O 1
ATOM 996 N N . GLU A 1 125 ? 1.016 4.290 -10.520 1.00 84.12 125 GLU A N 1
ATOM 997 C CA . GLU A 1 125 ? 1.865 3.361 -11.272 1.00 84.12 125 GLU A CA 1
ATOM 998 C C . GLU A 1 125 ? 3.306 3.427 -10.766 1.00 84.12 125 GLU A C 1
ATOM 1000 O O . GLU A 1 125 ? 3.928 2.418 -10.437 1.00 84.12 125 GLU A O 1
ATOM 1005 N N . LYS A 1 126 ? 3.834 4.648 -10.665 1.00 76.62 126 LYS A N 1
ATOM 1006 C CA . LYS A 1 126 ? 5.220 4.905 -10.283 1.00 76.62 126 LYS A CA 1
ATOM 1007 C C . LYS A 1 126 ? 5.333 5.167 -8.794 1.00 76.62 126 LYS A C 1
ATOM 1009 O O . LYS A 1 126 ? 4.374 5.547 -8.124 1.00 76.62 126 LYS A O 1
ATOM 1014 N N . TRP A 1 127 ? 6.545 4.976 -8.288 1.00 73.81 127 TRP A N 1
ATOM 1015 C CA . TRP A 1 127 ? 6.845 5.310 -6.907 1.00 73.81 127 TRP A CA 1
ATOM 1016 C C . TRP A 1 127 ? 6.645 6.809 -6.680 1.00 73.81 127 TRP A C 1
ATOM 1018 O O . TRP A 1 127 ? 7.235 7.628 -7.384 1.00 73.81 127 TRP A O 1
ATOM 1028 N N . GLY A 1 128 ? 5.786 7.147 -5.722 1.00 68.69 128 GLY A N 1
ATOM 1029 C CA . GLY A 1 128 ? 5.386 8.517 -5.413 1.00 68.69 128 GLY A CA 1
ATOM 1030 C C . GLY A 1 128 ? 5.909 9.007 -4.066 1.00 68.69 128 GLY A C 1
ATOM 1031 O O . GLY A 1 128 ? 6.511 8.252 -3.297 1.00 68.69 128 GLY A O 1
ATOM 1032 N N . LYS A 1 129 ? 5.660 10.289 -3.792 1.00 66.38 129 LYS A N 1
ATOM 1033 C CA . LYS A 1 129 ? 5.798 10.914 -2.470 1.00 66.38 129 LYS A CA 1
ATOM 1034 C C . LYS A 1 129 ? 4.406 11.106 -1.873 1.00 66.38 129 LYS A C 1
ATOM 1036 O O . LYS A 1 129 ? 3.429 11.182 -2.617 1.00 66.38 129 LYS A O 1
ATOM 1041 N N . LEU A 1 130 ? 4.341 11.222 -0.547 1.00 66.12 130 LEU A N 1
ATOM 1042 C CA . LEU A 1 130 ? 3.095 11.517 0.157 1.00 66.12 130 LEU A CA 1
ATOM 1043 C C . LEU A 1 130 ? 2.426 12.755 -0.456 1.00 66.12 130 LEU A C 1
ATOM 1045 O O . LEU A 1 130 ? 3.065 13.804 -0.560 1.00 66.12 130 LEU A O 1
ATOM 1049 N N . LYS A 1 131 ? 1.155 12.637 -0.853 1.00 61.44 131 LYS A N 1
ATOM 1050 C CA . LYS A 1 131 ? 0.317 13.813 -1.115 1.00 61.44 131 LYS A CA 1
ATOM 1051 C C . LYS A 1 131 ? 0.061 14.486 0.229 1.00 61.44 131 LYS A C 1
ATOM 1053 O O . LYS A 1 131 ? -0.275 13.781 1.175 1.00 61.44 131 LYS A O 1
ATOM 1058 N N . GLU A 1 132 ? 0.277 15.798 0.330 1.00 54.75 132 GLU A N 1
ATOM 1059 C CA . GLU A 1 132 ? 0.063 16.540 1.579 1.00 54.75 132 GLU A CA 1
ATOM 1060 C C . GLU A 1 132 ? -1.263 16.135 2.223 1.00 54.75 132 GLU A C 1
ATOM 1062 O O . GLU A 1 132 ? -2.320 16.186 1.594 1.00 54.75 132 GLU A O 1
ATOM 1067 N N . LEU A 1 133 ? -1.187 15.691 3.475 1.00 52.78 133 LEU A N 1
ATOM 1068 C CA . LEU A 1 133 ? -2.366 15.394 4.266 1.00 52.78 133 LEU A CA 1
ATOM 1069 C C . LEU A 1 133 ? -2.680 16.605 5.123 1.00 52.78 133 LEU A C 1
ATOM 1071 O O . LEU A 1 133 ? -1.810 17.130 5.822 1.00 52.78 133 LEU A O 1
ATOM 1075 N N . SER A 1 134 ? -3.936 17.029 5.087 1.00 49.59 134 SER A N 1
ATOM 1076 C CA . SER A 1 134 ? -4.472 18.008 6.019 1.00 49.59 134 SER A CA 1
ATOM 1077 C C . SER A 1 134 ? -4.383 17.448 7.442 1.00 49.59 134 SER A C 1
ATOM 1079 O O . SER A 1 134 ? -4.884 16.364 7.721 1.00 49.59 134 SER A O 1
ATOM 1081 N N . VAL A 1 135 ? -3.673 18.207 8.283 1.00 49.97 135 VAL A N 1
ATOM 1082 C CA . VAL A 1 135 ? -3.527 18.188 9.752 1.00 49.97 135 VAL A CA 1
ATOM 1083 C C . VAL A 1 135 ? -3.882 16.874 10.481 1.00 49.97 135 VAL A C 1
ATOM 1085 O O . VAL A 1 135 ? -5.039 16.460 10.488 1.00 49.97 135 VAL A O 1
ATOM 1088 N N . PRO A 1 136 ? -2.935 16.256 11.215 1.00 52.62 136 PRO A N 1
ATOM 1089 C CA . PRO A 1 136 ? -3.231 15.061 11.994 1.00 52.62 136 PRO A CA 1
ATOM 1090 C C . PRO A 1 136 ? -4.151 15.368 13.181 1.00 52.62 136 PRO A C 1
ATOM 1092 O O . PRO A 1 136 ? -3.872 16.267 13.976 1.00 52.62 136 PRO A O 1
ATOM 1095 N N . LEU A 1 137 ? -5.191 14.553 13.348 1.00 50.53 137 LEU A N 1
ATOM 1096 C CA . LEU A 1 137 ? -5.924 14.435 14.605 1.00 50.53 137 LEU A CA 1
ATOM 1097 C C . LEU A 1 137 ? -5.278 13.316 15.421 1.00 50.53 137 LEU A C 1
ATOM 1099 O O . LEU A 1 137 ? -4.942 12.265 14.893 1.00 50.53 137 LEU A O 1
ATOM 1103 N N . HIS A 1 138 ? -5.067 13.545 16.710 1.00 56.34 138 HIS A N 1
ATOM 1104 C CA . HIS A 1 138 ? -4.568 12.514 17.611 1.00 56.34 138 HIS A CA 1
ATOM 1105 C C . HIS A 1 138 ? -5.746 11.751 18.206 1.00 56.34 138 HIS A C 1
ATOM 1107 O O . HIS A 1 138 ? -6.488 12.324 18.995 1.00 56.34 138 HIS A O 1
ATOM 1113 N N . ILE A 1 139 ? -5.902 10.476 17.856 1.00 58.97 139 ILE A N 1
ATOM 1114 C CA . ILE A 1 139 ? -6.768 9.543 18.582 1.00 58.97 139 ILE A CA 1
ATOM 1115 C C . ILE A 1 139 ? -5.951 8.787 19.634 1.00 58.97 139 ILE A C 1
ATOM 1117 O O . ILE A 1 139 ? -4.834 8.324 19.374 1.00 58.97 139 ILE A O 1
ATOM 1121 N N . GLY A 1 140 ? -6.512 8.688 20.840 1.00 60.75 140 GLY A N 1
ATOM 1122 C CA . GLY A 1 140 ? -5.979 7.867 21.924 1.00 60.75 140 GLY A CA 1
ATOM 1123 C C . GLY A 1 140 ? -6.291 6.378 21.734 1.00 60.75 140 GLY A C 1
ATOM 1124 O O . GLY A 1 140 ? -6.996 5.981 20.813 1.00 60.75 140 GLY A O 1
ATOM 1125 N N . ALA A 1 141 ? -5.786 5.518 22.621 1.00 63.16 141 ALA A N 1
ATOM 1126 C CA . ALA A 1 141 ? -6.204 4.109 22.627 1.00 63.16 141 ALA A CA 1
ATOM 1127 C C . ALA A 1 141 ? -7.729 3.976 22.826 1.00 63.16 141 ALA A C 1
ATOM 1129 O O . ALA A 1 141 ? -8.358 3.165 22.156 1.00 63.16 141 ALA A O 1
ATOM 1130 N N . GLU A 1 142 ? -8.320 4.852 23.640 1.00 66.56 142 GLU A N 1
ATOM 1131 C CA . GLU A 1 142 ? -9.755 4.869 23.944 1.00 66.56 142 GLU A CA 1
ATOM 1132 C C . GLU A 1 142 ? -10.644 5.136 22.732 1.00 66.56 142 GLU A C 1
ATOM 1134 O O . GLU A 1 142 ? -11.653 4.461 22.526 1.00 66.56 142 GLU A O 1
ATOM 1139 N N . ASP A 1 143 ? -10.273 6.087 21.875 1.00 66.88 143 ASP A N 1
ATOM 1140 C CA . ASP A 1 143 ? -11.082 6.362 20.688 1.00 66.88 143 ASP A CA 1
ATOM 1141 C C . ASP A 1 143 ? -10.965 5.218 19.672 1.00 66.88 143 ASP A C 1
ATOM 1143 O O . ASP A 1 143 ? -11.919 4.930 18.952 1.00 66.88 143 ASP A O 1
ATOM 1147 N N . LEU A 1 144 ? -9.826 4.513 19.651 1.00 68.00 144 LEU A N 1
ATOM 1148 C CA . LEU A 1 144 ? -9.652 3.278 18.889 1.00 68.00 144 LEU A CA 1
ATOM 1149 C C . LEU A 1 144 ? -10.555 2.154 19.409 1.00 68.00 144 LEU A C 1
ATOM 1151 O O . LEU A 1 144 ? -11.203 1.489 18.602 1.00 68.00 144 LEU A O 1
ATOM 1155 N N . LEU A 1 145 ? -10.639 1.962 20.730 1.00 70.19 145 LEU A N 1
ATOM 1156 C CA . LEU A 1 145 ? -11.550 0.986 21.340 1.00 70.19 145 LEU A CA 1
ATOM 1157 C C . LEU A 1 145 ? -13.006 1.308 20.994 1.00 70.19 145 LEU A C 1
ATOM 1159 O O . LEU A 1 145 ? -13.740 0.424 20.550 1.00 70.19 145 LEU A O 1
ATOM 1163 N N . ARG A 1 146 ? -13.397 2.585 21.087 1.00 71.69 146 ARG A N 1
ATOM 1164 C CA . ARG A 1 146 ? -14.735 3.062 20.704 1.00 71.69 146 ARG A CA 1
ATOM 1165 C C . ARG A 1 146 ? -15.039 2.818 19.228 1.00 71.69 146 ARG A C 1
ATOM 1167 O O . ARG A 1 146 ? -16.112 2.310 18.911 1.00 71.69 146 ARG A O 1
ATOM 1174 N N . ILE A 1 147 ? -14.103 3.135 18.328 1.00 70.38 147 ILE A N 1
ATOM 1175 C CA . ILE A 1 147 ? -14.252 2.886 16.884 1.00 70.38 147 ILE A CA 1
ATOM 1176 C C . ILE A 1 147 ? -14.414 1.390 16.611 1.00 70.38 147 ILE A C 1
ATOM 1178 O O . ILE A 1 147 ? -15.286 1.001 15.842 1.00 70.38 147 ILE A O 1
ATOM 1182 N N . LEU A 1 148 ? -13.607 0.550 17.261 1.00 69.38 148 LEU A N 1
ATOM 1183 C CA . LEU A 1 148 ? -13.612 -0.904 17.084 1.00 69.38 148 LEU A CA 1
ATOM 1184 C C . LEU A 1 148 ? -14.710 -1.624 17.877 1.00 69.38 148 LEU A C 1
ATOM 1186 O O . LEU A 1 148 ? -14.773 -2.858 17.834 1.00 69.38 148 LEU A O 1
ATOM 1190 N N . LYS A 1 149 ? -15.552 -0.870 18.601 1.00 74.62 149 LYS A N 1
ATOM 1191 C CA . LYS A 1 149 ? -16.586 -1.385 19.512 1.00 74.62 149 LYS A CA 1
ATOM 1192 C C . LYS A 1 149 ? -16.029 -2.445 20.472 1.00 74.62 149 LYS A C 1
ATOM 1194 O O . LYS A 1 149 ? -16.686 -3.444 20.758 1.00 74.62 149 LYS A O 1
ATOM 1199 N N . LEU A 1 150 ? -14.784 -2.265 20.909 1.00 65.69 150 LEU A N 1
ATOM 1200 C CA . LEU A 1 150 ? -14.159 -3.124 21.905 1.00 65.69 150 LEU A CA 1
ATOM 1201 C C . LEU A 1 150 ? -14.725 -2.770 23.287 1.00 65.69 150 LEU A C 1
ATOM 1203 O O . LEU A 1 150 ? -14.867 -1.579 23.571 1.00 65.69 150 LEU A O 1
ATOM 1207 N N . PRO A 1 151 ? -15.045 -3.761 24.142 1.00 57.84 151 PRO A N 1
ATOM 1208 C CA . PRO A 1 151 ? -15.242 -3.479 25.556 1.00 57.84 151 PRO A CA 1
ATOM 1209 C C . PRO A 1 151 ? -13.957 -2.865 26.121 1.00 57.84 151 PRO A C 1
ATOM 1211 O O . PRO A 1 151 ? -12.862 -3.148 25.625 1.00 57.84 151 PRO A O 1
ATOM 1214 N N . ASP A 1 152 ? -14.121 -2.004 27.122 1.00 58.78 152 ASP A N 1
ATOM 1215 C CA . ASP A 1 152 ? -13.024 -1.318 27.801 1.00 58.78 152 ASP A CA 1
ATOM 1216 C C . ASP A 1 152 ? -11.913 -2.316 28.166 1.00 58.78 152 ASP A C 1
ATOM 1218 O O . ASP A 1 152 ? -12.209 -3.416 28.640 1.00 58.78 152 ASP A O 1
ATOM 1222 N N . LEU A 1 153 ? -10.642 -1.976 27.923 1.00 54.44 153 LEU A N 1
ATOM 1223 C CA . LEU A 1 153 ? -9.523 -2.894 28.203 1.00 54.44 153 LEU A CA 1
ATOM 1224 C C . LEU A 1 153 ? -9.448 -3.254 29.696 1.00 54.44 153 LEU A C 1
ATOM 1226 O O . LEU A 1 153 ? -8.997 -4.347 30.037 1.00 54.44 153 LEU A O 1
ATOM 1230 N N . ASP A 1 154 ? -9.981 -2.391 30.562 1.00 55.19 154 ASP A N 1
ATOM 1231 C CA . ASP A 1 154 ? -10.141 -2.640 31.996 1.00 55.19 154 ASP A CA 1
ATOM 1232 C C . ASP A 1 154 ? -11.051 -3.847 32.300 1.00 55.19 154 ASP A C 1
ATOM 1234 O O . ASP A 1 154 ? -10.917 -4.471 33.349 1.00 55.19 154 ASP A O 1
ATOM 1238 N N . ALA A 1 155 ? -11.926 -4.250 31.370 1.00 52.84 155 ALA A N 1
ATOM 1239 C CA . ALA A 1 155 ? -12.761 -5.447 31.500 1.00 52.84 155 ALA A CA 1
ATOM 1240 C C . ALA A 1 155 ? -12.030 -6.759 31.140 1.00 52.84 155 ALA A C 1
ATOM 1242 O O . ALA A 1 155 ? -12.594 -7.839 31.315 1.00 52.84 155 ALA A O 1
ATOM 1243 N N . LEU A 1 156 ? -10.798 -6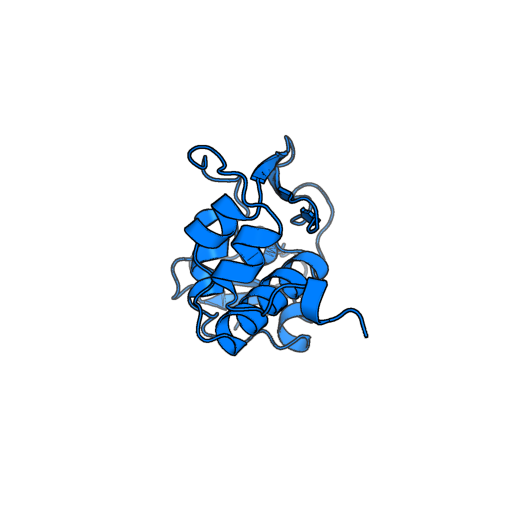.687 30.619 1.00 45.50 156 LEU A N 1
ATOM 1244 C CA . LEU A 1 156 ? -9.971 -7.848 30.252 1.00 45.50 156 LEU A CA 1
ATOM 1245 C C . LEU A 1 156 ? -8.888 -8.176 31.292 1.00 45.50 156 LEU A C 1
ATOM 1247 O O . LEU A 1 156 ? -8.137 -9.134 31.105 1.00 45.50 156 LEU A O 1
ATOM 1251 N N . HIS A 1 157 ? -8.820 -7.424 32.391 1.00 41.16 157 HIS A N 1
ATOM 1252 C CA . HIS A 1 157 ? -8.022 -7.780 33.560 1.00 41.16 157 HIS A CA 1
ATOM 1253 C C . HIS A 1 157 ? -8.781 -8.814 34.411 1.00 41.16 157 HIS A C 1
ATOM 1255 O O . HIS A 1 157 ? -9.479 -8.456 35.358 1.00 41.16 157 HIS A O 1
ATOM 1261 N N . TYR A 1 158 ? -8.652 -10.093 34.046 1.00 39.72 158 TYR A N 1
ATOM 1262 C CA . TYR A 1 158 ? -8.922 -11.233 34.932 1.00 39.72 158 TYR A CA 1
ATOM 1263 C C . TYR A 1 158 ? -7.620 -11.746 35.545 1.00 39.72 158 TYR A C 1
ATOM 1265 O O . TYR A 1 158 ? -6.622 -11.855 34.793 1.00 39.72 158 TYR A O 1
#

Radius of gyration: 16.71 Å; chains: 1; bounding box: 36×34×54 Å

Sequence (158 aa):
MKVPARTDRACFPPPGYVTVYEFSLRAGLRFPPSSELIDILTLCGVCLSQFSYRAMSIVMGLIVLFRDRGVVLSSECLSRMGRLFSDAQGRISFRSKWLDIRTRDPSKGWISNFFYVQNDWGLQEKWGKLKELSVPLHIGAEDLLRILKLPDLDALHY

Organism: Dendrobium chrysotoxum (NCBI:txid161865)

Secondary structure (DSSP, 8-state):
-BPPPTT--TT-PPTTEEEEEHHHHHTT--SSPPHHHHHHHHHHT--GGGS-HHHHHHHHHHHHHHHHTT----HHHHHHH-EEEE-TT--EEEE-SS-EEEPPPTTS---S-EEEEE-TT----S--PPP---------HHHHHHHTTPPPGGGG--